Protein AF-A0A818K4M5-F1 (afdb_monomer)

Nearest PDB structures (foldseek):
  8e8t-assembly2_B-2  TM=9.718E-01  e=1.320E-07  Homo sapiens
  8e8v-assembly2_B  TM=9.715E-01  e=1.508E-07  Homo sapiens
  8e8u-assembly2_B  TM=9.714E-01  e=1.61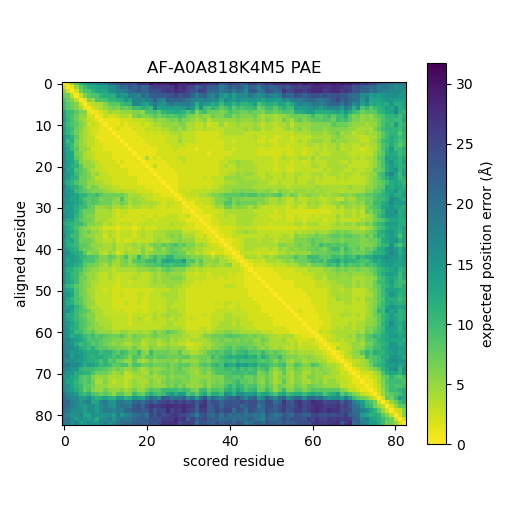2E-07  Homo sapiens
  8e8t-assembly1_A-2  TM=9.729E-01  e=2.402E-07  Homo sapiens
  8e8u-assembly2_C  TM=9.702E-01  e=2.248E-07  Homo sapiens

pLDDT: mean 78.41, std 14.45, range [38.56, 92.0]

Secondary structure (DSSP, 8-state):
---HHHHHHHHHHHHHHHHHHHHHHHTT---GGGG---GGG-SSHHHHHHHHHHHHHHHHTT-S-TTS-PPP------STT--

Mean predicted aligned error: 7.64 Å

Solvent-accessible surface area (backbone atoms only — not comparable to full-atom values): 4888 Å² total; per-residue (Å²): 132,86,76,57,41,29,57,51,34,54,41,51,50,37,37,51,45,20,50,49,16,54,52,36,44,76,71,73,40,74,44,48,37,60,71,35,59,52,47,85,76,40,93,46,72,64,60,50,52,47,40,53,49,52,28,49,51,38,48,75,71,59,60,45,50,86,88,59,68,90,83,85,86,84,87,86,69,95,52,74,33,70,104

Radius of gyration: 13.75 Å; Cα contacts (8 Å, |Δi|>4): 78; chains: 1; bounding box: 36×23×33 Å

Foldseek 3Di:
DDLPQQVVLLQVVLQVLLVVCVVCVVVVFHALSVQRDHPVVDPDVVVNVVSVVVSVVCVVVVVGDPVDDDDDDDDDDPDSNPD

Sequence (83 aa):
MFAFGKYAGIVGMINILHGLGLRFLALGHHTPFMQIALAHNYRNSEHARMAIRDAGQEIARGLMPKSIGPIIIVFTGAGNVSQ

Structure (mmCIF, N/CA/C/O backbone):
data_AF-A0A818K4M5-F1
#
_entry.id   AF-A0A818K4M5-F1
#
loop_
_atom_site.group_PDB
_atom_site.id
_atom_site.type_symbol
_atom_site.label_atom_id
_atom_site.label_alt_id
_atom_site.label_comp_id
_atom_site.label_asym_id
_atom_site.label_entity_id
_atom_site.label_seq_id
_atom_site.pdbx_PDB_ins_code
_atom_site.Cartn_x
_atom_site.Cartn_y
_atom_site.Cartn_z
_atom_site.occupancy
_atom_site.B_iso_or_equiv
_atom_site.auth_seq_id
_atom_site.auth_comp_id
_atom_site.auth_asym_id
_atom_site.auth_atom_id
_atom_site.pdbx_PDB_model_num
ATOM 1 N N . MET A 1 1 ? 22.888 -0.693 -19.206 1.00 40.12 1 MET A N 1
ATOM 2 C CA . MET A 1 1 ? 22.194 -1.743 -18.427 1.00 40.12 1 MET A CA 1
ATOM 3 C C . MET A 1 1 ? 20.774 -1.260 -18.178 1.00 40.12 1 MET A C 1
ATOM 5 O O . MET A 1 1 ? 20.606 -0.225 -17.551 1.00 40.12 1 MET A O 1
ATOM 9 N N . PHE A 1 2 ? 19.779 -1.908 -18.783 1.00 38.56 2 PHE A N 1
ATOM 10 C CA . PHE A 1 2 ? 18.377 -1.489 -18.714 1.00 38.56 2 PHE A CA 1
ATOM 11 C C . PHE A 1 2 ? 17.881 -1.490 -17.259 1.00 38.56 2 PHE A C 1
ATOM 13 O O . PHE A 1 2 ? 18.019 -2.489 -16.554 1.00 38.56 2 PHE A O 1
ATOM 20 N N . ALA A 1 3 ? 17.311 -0.373 -16.805 1.00 47.09 3 ALA A N 1
ATOM 21 C CA . ALA A 1 3 ? 16.770 -0.204 -15.459 1.00 47.09 3 ALA A CA 1
ATOM 22 C C . ALA A 1 3 ? 15.426 -0.945 -15.294 1.00 47.09 3 ALA A C 1
ATO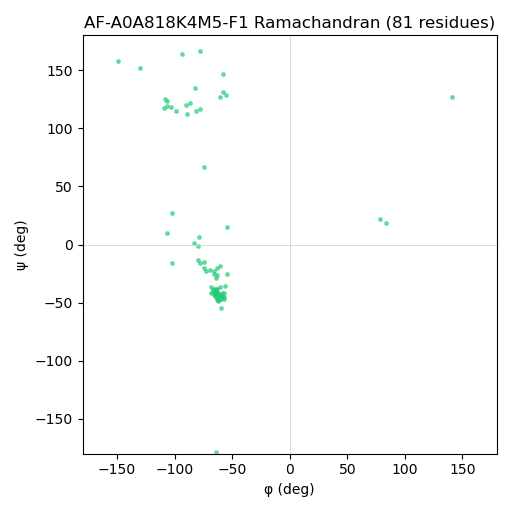M 24 O O . ALA A 1 3 ? 14.383 -0.326 -15.122 1.00 47.09 3 ALA A O 1
ATOM 25 N N . PHE A 1 4 ? 15.439 -2.280 -15.345 1.00 52.25 4 PHE A N 1
ATOM 26 C CA . PHE A 1 4 ? 14.271 -3.115 -15.025 1.00 52.25 4 PHE A CA 1
ATOM 27 C C . PHE A 1 4 ? 13.988 -3.182 -13.515 1.00 52.25 4 PHE A C 1
ATOM 29 O O . PHE A 1 4 ? 12.862 -3.459 -13.114 1.00 52.25 4 PHE A O 1
ATOM 36 N N . GLY A 1 5 ? 14.987 -2.877 -12.677 1.00 52.66 5 GLY A N 1
ATOM 37 C CA . GLY A 1 5 ? 14.857 -2.893 -11.218 1.00 52.66 5 GLY A CA 1
ATOM 38 C C . GLY A 1 5 ? 13.784 -1.929 -10.709 1.00 52.66 5 GLY A C 1
ATOM 39 O O . GLY A 1 5 ? 12.851 -2.347 -10.036 1.00 52.66 5 GLY A O 1
ATOM 40 N N . LYS A 1 6 ? 13.861 -0.647 -11.073 1.00 54.81 6 LYS A N 1
ATOM 41 C CA . LYS A 1 6 ? 12.939 0.392 -10.586 1.00 54.81 6 LYS A CA 1
ATOM 42 C C . LYS A 1 6 ? 11.467 0.078 -10.878 1.00 54.81 6 LYS A C 1
ATOM 44 O O . LYS A 1 6 ? 10.617 0.165 -9.996 1.00 54.81 6 LYS A O 1
ATOM 49 N N . TYR A 1 7 ? 11.169 -0.354 -12.102 1.00 63.12 7 TYR A N 1
ATOM 50 C CA . TYR A 1 7 ? 9.807 -0.733 -12.483 1.00 63.12 7 TYR A CA 1
ATOM 51 C C . TYR A 1 7 ? 9.343 -2.014 -11.779 1.00 63.12 7 TYR A C 1
ATOM 53 O O . TYR A 1 7 ? 8.187 -2.088 -11.367 1.00 63.12 7 TYR A O 1
ATOM 61 N N . ALA A 1 8 ? 10.237 -2.987 -11.564 1.00 66.25 8 ALA A N 1
ATOM 62 C CA . ALA A 1 8 ? 9.920 -4.194 -10.803 1.00 66.25 8 ALA A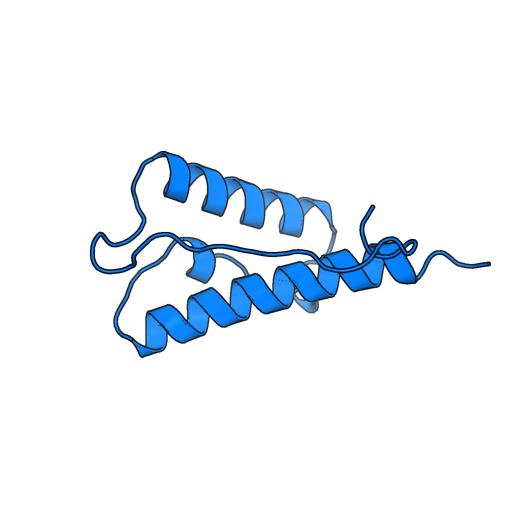 CA 1
ATOM 63 C C . ALA A 1 8 ? 9.579 -3.886 -9.333 1.00 66.25 8 ALA A C 1
ATOM 65 O O . ALA A 1 8 ? 8.643 -4.474 -8.790 1.00 66.25 8 ALA A O 1
ATOM 66 N N . GLY A 1 9 ? 10.273 -2.928 -8.709 1.00 70.44 9 GLY A N 1
ATOM 67 C CA . GLY A 1 9 ? 9.981 -2.483 -7.342 1.00 70.44 9 GLY A CA 1
ATOM 68 C C . GLY A 1 9 ? 8.606 -1.834 -7.206 1.00 70.44 9 GLY A C 1
ATOM 69 O O . GLY A 1 9 ? 7.843 -2.179 -6.305 1.00 70.44 9 GLY A O 1
ATOM 70 N N . ILE A 1 10 ? 8.251 -0.954 -8.148 1.00 74.69 10 ILE A N 1
ATOM 71 C CA . ILE A 1 10 ? 6.938 -0.290 -8.181 1.00 74.69 10 ILE A CA 1
ATOM 72 C C . ILE A 1 10 ? 5.814 -1.318 -8.374 1.00 74.69 10 ILE A C 1
ATOM 74 O O . ILE A 1 10 ? 4.833 -1.309 -7.631 1.00 74.69 10 ILE A O 1
ATOM 78 N N . VAL A 1 11 ? 5.969 -2.239 -9.330 1.00 81.38 11 VAL A N 1
ATOM 79 C CA . VAL A 1 11 ? 4.995 -3.313 -9.593 1.00 81.38 11 VAL A CA 1
ATOM 80 C C . VAL A 1 11 ? 4.825 -4.218 -8.370 1.00 81.38 11 VAL A C 1
ATOM 82 O O . VAL A 1 11 ? 3.696 -4.529 -7.986 1.00 81.38 11 VAL A O 1
ATOM 85 N N . GLY A 1 12 ? 5.931 -4.605 -7.728 1.00 81.69 12 GLY A N 1
ATOM 86 C CA . GLY A 1 12 ? 5.910 -5.404 -6.504 1.00 81.69 12 GLY A CA 1
ATOM 87 C C . GLY A 1 12 ? 5.172 -4.701 -5.366 1.00 81.69 12 GLY A C 1
ATOM 88 O O . GLY A 1 12 ? 4.316 -5.306 -4.723 1.00 81.69 12 GLY A O 1
ATOM 89 N N . MET A 1 13 ? 5.433 -3.406 -5.169 1.00 84.25 13 MET A N 1
ATOM 90 C CA . MET A 1 13 ? 4.769 -2.601 -4.142 1.00 84.25 13 MET A CA 1
ATOM 91 C C . MET A 1 13 ? 3.256 -2.514 -4.369 1.00 84.25 13 MET A C 1
ATOM 93 O O . MET A 1 13 ? 2.488 -2.770 -3.443 1.00 84.25 13 MET A O 1
ATOM 97 N N . ILE A 1 14 ? 2.818 -2.214 -5.597 1.00 86.62 14 ILE A N 1
ATOM 98 C CA . ILE A 1 14 ? 1.389 -2.146 -5.942 1.00 86.62 14 ILE A CA 1
ATOM 99 C C . ILE A 1 14 ? 0.702 -3.489 -5.664 1.00 86.62 14 ILE A C 1
ATOM 101 O O . ILE A 1 14 ? -0.368 -3.522 -5.059 1.00 86.62 14 ILE A O 1
ATOM 105 N N . ASN A 1 15 ? 1.329 -4.601 -6.055 1.00 86.31 15 ASN A N 1
ATOM 106 C CA . ASN A 1 15 ? 0.761 -5.931 -5.837 1.00 86.31 15 ASN A CA 1
ATOM 107 C C . ASN A 1 15 ? 0.660 -6.288 -4.345 1.00 86.31 15 ASN A C 1
ATOM 109 O O . ASN A 1 15 ? -0.334 -6.886 -3.937 1.00 86.31 15 ASN A O 1
ATOM 113 N N . ILE A 1 16 ? 1.643 -5.903 -3.522 1.00 87.19 16 ILE A N 1
ATOM 114 C CA . ILE A 1 16 ? 1.580 -6.091 -2.064 1.00 87.19 16 ILE A CA 1
ATOM 115 C C . ILE A 1 16 ? 0.423 -5.281 -1.469 1.00 87.19 16 ILE A C 1
ATOM 117 O O . ILE A 1 16 ? -0.357 -5.826 -0.690 1.00 87.19 16 ILE A O 1
ATOM 121 N N . LEU A 1 17 ? 0.274 -4.008 -1.852 1.00 88.69 17 LEU A N 1
ATOM 122 C CA . LEU A 1 17 ? -0.818 -3.156 -1.368 1.00 88.69 17 LEU A CA 1
ATOM 123 C C . LEU A 1 17 ? -2.194 -3.706 -1.767 1.00 88.69 17 LEU A C 1
ATOM 125 O O . LEU A 1 17 ? -3.095 -3.770 -0.932 1.00 88.69 17 LEU A O 1
ATOM 1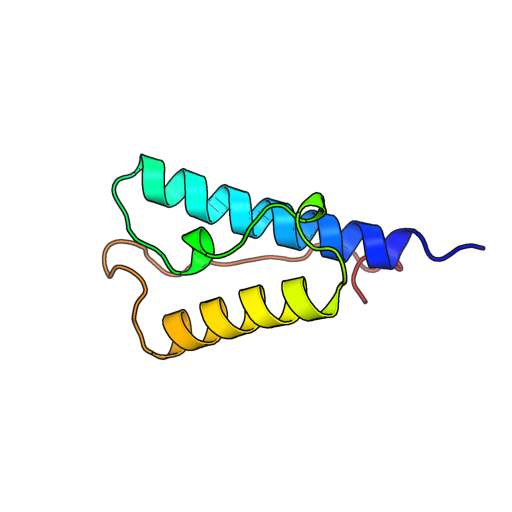29 N N . HIS A 1 18 ? -2.334 -4.179 -3.005 1.00 88.81 18 HIS A N 1
ATOM 130 C CA . HIS A 1 18 ? -3.539 -4.874 -3.453 1.00 88.81 18 HIS A CA 1
ATOM 131 C C . HIS A 1 18 ? -3.813 -6.138 -2.618 1.00 88.81 18 HIS A C 1
ATOM 133 O O . HIS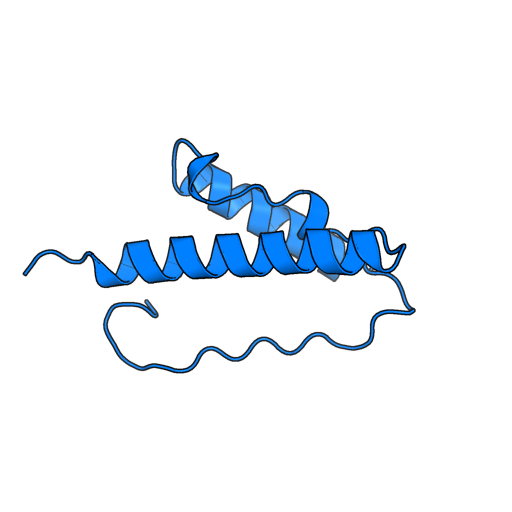 A 1 18 ? -4.928 -6.347 -2.135 1.00 88.81 18 HIS A O 1
ATOM 139 N N . GLY A 1 19 ? -2.785 -6.963 -2.389 1.00 89.06 19 GLY A N 1
ATOM 140 C CA . GLY A 1 19 ? -2.888 -8.168 -1.565 1.00 89.06 19 GLY A CA 1
ATOM 141 C C . GLY A 1 19 ? -3.303 -7.878 -0.119 1.00 89.06 19 GLY A C 1
ATOM 142 O O . GLY A 1 19 ? -4.091 -8.632 0.454 1.00 89.06 19 GLY A O 1
ATOM 143 N N . LEU A 1 20 ? -2.842 -6.764 0.459 1.00 88.56 20 LEU A N 1
ATOM 144 C CA . LEU A 1 20 ? -3.299 -6.297 1.771 1.00 88.56 20 LEU A CA 1
ATOM 145 C C . LEU A 1 20 ? -4.787 -5.935 1.757 1.00 88.56 20 LEU A C 1
ATOM 147 O O . LEU A 1 20 ? -5.509 -6.348 2.663 1.00 88.56 20 LEU A O 1
ATOM 151 N N . GLY A 1 21 ? -5.262 -5.239 0.720 1.00 88.12 21 GLY A N 1
ATOM 152 C CA . GLY A 1 21 ? -6.685 -4.932 0.547 1.00 88.12 21 GLY A CA 1
ATOM 153 C C . GLY A 1 21 ? -7.557 -6.187 0.510 1.00 88.12 21 GLY A C 1
ATOM 154 O O . GLY A 1 21 ? -8.537 -6.272 1.250 1.00 88.12 21 GLY A O 1
ATOM 155 N N . LEU A 1 22 ? -7.158 -7.197 -0.272 1.00 90.38 22 LEU A N 1
ATOM 156 C CA . LEU A 1 22 ? -7.858 -8.487 -0.326 1.00 90.38 22 LEU A CA 1
ATOM 157 C C . LEU A 1 22 ? -7.818 -9.234 1.011 1.00 90.38 22 LEU A C 1
ATOM 159 O O . LEU A 1 22 ? -8.822 -9.810 1.428 1.00 90.38 22 LEU A O 1
ATOM 163 N N . ARG A 1 23 ? -6.677 -9.218 1.708 1.00 87.25 23 ARG A N 1
ATOM 164 C CA . ARG A 1 23 ? -6.544 -9.871 3.016 1.00 87.25 23 ARG A CA 1
ATOM 165 C C . ARG A 1 23 ? -7.427 -9.211 4.069 1.00 87.25 23 ARG A C 1
ATOM 167 O O . ARG A 1 23 ? -8.070 -9.917 4.837 1.00 87.25 23 ARG A O 1
ATOM 174 N N . PHE A 1 24 ? -7.478 -7.883 4.107 1.00 88.38 24 PHE A N 1
ATOM 175 C CA . PHE A 1 24 ? -8.364 -7.174 5.025 1.00 88.38 24 PHE A CA 1
ATOM 176 C C . PHE A 1 24 ? -9.834 -7.392 4.680 1.00 88.38 24 PHE A C 1
ATOM 178 O O . PHE A 1 24 ? -10.622 -7.640 5.590 1.00 88.38 24 PHE A O 1
ATOM 185 N N . LEU A 1 25 ? -10.185 -7.422 3.393 1.00 88.38 25 LEU A N 1
ATOM 186 C CA . LEU A 1 25 ? -11.533 -7.779 2.963 1.00 88.38 25 LEU A CA 1
ATOM 187 C C . LEU A 1 25 ? -11.923 -9.189 3.430 1.00 88.38 25 LEU A C 1
ATOM 189 O O . LEU A 1 25 ? -13.011 -9.371 3.970 1.00 88.38 25 LEU A O 1
ATOM 193 N N . ALA A 1 26 ? -11.026 -10.171 3.294 1.00 88.12 26 ALA A N 1
ATOM 194 C CA . ALA A 1 26 ? -11.253 -11.536 3.774 1.00 88.12 26 ALA A CA 1
ATOM 195 C C . ALA A 1 26 ? -11.420 -11.619 5.305 1.00 88.12 26 ALA A C 1
ATOM 197 O O . ALA A 1 26 ? -12.097 -12.514 5.802 1.00 88.12 26 ALA A O 1
ATOM 198 N N . LEU A 1 27 ? -10.840 -10.674 6.049 1.00 87.56 27 LEU A N 1
ATOM 199 C CA . LEU A 1 27 ? -11.034 -10.514 7.495 1.00 87.56 27 LEU A CA 1
ATOM 200 C C . LEU A 1 27 ? -12.307 -9.715 7.850 1.00 87.56 27 LEU A C 1
ATOM 202 O O . LEU A 1 27 ? -12.578 -9.500 9.029 1.00 87.56 27 LEU A O 1
ATOM 206 N N . GLY A 1 28 ? -13.094 -9.279 6.860 1.00 88.38 28 GLY A N 1
ATOM 207 C CA . GLY A 1 28 ? -14.322 -8.500 7.055 1.00 88.38 28 GLY A CA 1
ATOM 208 C C . GLY A 1 28 ? -14.093 -6.996 7.234 1.00 88.38 28 GLY A C 1
ATOM 209 O O . GLY A 1 28 ? -14.963 -6.293 7.748 1.00 88.38 28 GLY A O 1
ATOM 210 N N . HIS A 1 29 ? -12.926 -6.481 6.840 1.00 86.62 29 HIS A N 1
ATOM 211 C CA . HIS A 1 29 ? -12.559 -5.076 6.992 1.00 86.62 29 HIS A CA 1
ATOM 212 C C . HIS A 1 29 ? -12.580 -4.322 5.661 1.00 86.62 29 HIS A C 1
ATOM 214 O O . HIS A 1 29 ? -11.839 -4.645 4.733 1.00 86.62 29 HIS A O 1
ATOM 220 N N . HIS A 1 30 ? -13.367 -3.245 5.606 1.00 85.62 30 HIS A N 1
ATOM 221 C CA . HIS A 1 30 ? -13.279 -2.264 4.529 1.00 85.62 30 HIS A CA 1
ATOM 222 C C . HIS A 1 30 ? -12.078 -1.353 4.759 1.00 85.62 30 HIS A C 1
ATOM 224 O O . HIS A 1 30 ? -12.021 -0.640 5.757 1.00 85.62 30 HIS A O 1
ATOM 230 N N . THR A 1 31 ? -11.109 -1.390 3.848 1.00 87.81 31 THR A N 1
ATOM 231 C CA . THR A 1 31 ? -9.888 -0.583 3.949 1.00 87.81 31 THR A CA 1
ATOM 232 C C . THR A 1 31 ? -9.624 0.170 2.648 1.00 87.81 31 THR A C 1
ATOM 234 O O . THR A 1 31 ? -9.964 -0.348 1.581 1.00 87.81 31 THR A O 1
ATOM 237 N N . PRO A 1 32 ? -8.949 1.332 2.702 1.00 88.25 32 PRO A N 1
ATOM 238 C CA . PRO A 1 32 ? -8.553 2.085 1.506 1.00 88.25 32 PRO A CA 1
ATOM 239 C C . PRO A 1 32 ? -7.736 1.269 0.489 1.00 88.25 32 PRO A C 1
ATOM 241 O O . PRO A 1 32 ? -7.775 1.513 -0.713 1.00 88.25 32 PRO A O 1
ATOM 244 N N . PHE A 1 33 ? -7.033 0.226 0.949 1.00 88.69 33 PHE A N 1
ATOM 245 C CA . PHE A 1 33 ? -6.257 -0.673 0.088 1.00 88.69 33 PHE A CA 1
ATOM 246 C C . PHE A 1 33 ? -7.112 -1.458 -0.916 1.00 88.69 33 PHE A C 1
ATOM 248 O O . PHE A 1 33 ? -6.586 -1.926 -1.923 1.00 88.69 33 PHE A O 1
ATOM 255 N N . MET A 1 34 ? -8.421 -1.591 -0.684 1.00 88.31 34 MET A N 1
ATOM 256 C CA . MET A 1 34 ? -9.331 -2.274 -1.610 1.00 88.31 34 MET A CA 1
ATOM 257 C C . MET A 1 34 ? -9.485 -1.550 -2.953 1.00 88.31 34 MET A C 1
ATOM 259 O O . MET A 1 34 ? -9.842 -2.182 -3.944 1.00 88.31 34 MET A O 1
ATOM 263 N N . GLN A 1 35 ? -9.213 -0.243 -3.000 1.00 86.81 35 GLN A N 1
ATOM 264 C CA . GLN A 1 35 ? -9.283 0.543 -4.234 1.00 86.81 35 GLN A CA 1
ATOM 265 C C . GLN A 1 35 ? -8.047 0.361 -5.126 1.00 86.81 35 GLN A C 1
ATOM 267 O O . GLN A 1 35 ? -8.062 0.731 -6.300 1.00 86.81 35 GLN A O 1
ATOM 272 N N . ILE A 1 36 ? -6.971 -0.227 -4.595 1.00 89.06 36 ILE A N 1
ATOM 273 C CA . ILE A 1 36 ? -5.737 -0.459 -5.341 1.00 89.06 36 ILE A CA 1
ATOM 274 C C . ILE A 1 36 ? -5.916 -1.727 -6.172 1.00 89.06 36 ILE A C 1
ATOM 276 O O . ILE A 1 36 ? -6.034 -2.814 -5.620 1.00 89.06 36 ILE A O 1
ATOM 280 N N . ALA A 1 37 ? -5.913 -1.608 -7.499 1.00 87.31 37 ALA A N 1
ATOM 281 C CA . ALA A 1 37 ? -5.893 -2.743 -8.421 1.00 87.31 37 ALA A CA 1
ATOM 282 C C . ALA A 1 37 ? -4.489 -3.369 -8.560 1.00 87.31 37 ALA A C 1
ATOM 284 O O . ALA A 1 37 ? -3.482 -2.770 -8.179 1.00 87.31 37 ALA A O 1
ATOM 285 N N . LEU A 1 38 ? -4.413 -4.564 -9.158 1.00 84.75 38 LEU A N 1
ATOM 286 C CA . LEU A 1 38 ? -3.143 -5.195 -9.537 1.00 84.75 38 LEU A CA 1
ATOM 287 C C . LEU A 1 38 ? -2.338 -4.297 -10.481 1.00 84.75 38 LEU A C 1
ATOM 289 O O . LEU A 1 38 ? -2.898 -3.618 -11.341 1.00 84.75 38 LEU A O 1
ATOM 293 N N . ALA A 1 39 ? -1.010 -4.345 -10.372 1.00 80.56 39 ALA A N 1
ATOM 294 C CA . ALA A 1 39 ? -0.119 -3.464 -11.125 1.00 80.56 39 ALA A CA 1
ATOM 295 C C . ALA A 1 39 ? -0.325 -3.533 -12.650 1.00 80.56 39 ALA A C 1
ATOM 297 O O . ALA A 1 39 ? -0.240 -2.514 -13.328 1.00 80.56 39 ALA A O 1
ATOM 298 N N . HIS A 1 40 ? -0.642 -4.717 -13.184 1.00 82.88 40 HIS A N 1
ATOM 299 C CA . HIS A 1 40 ? -0.879 -4.928 -14.616 1.00 82.88 40 HIS A CA 1
ATOM 300 C C . HIS A 1 40 ? -2.226 -4.377 -15.112 1.00 82.88 40 HIS A C 1
ATOM 302 O O . HIS A 1 40 ? -2.409 -4.232 -16.318 1.00 82.88 40 HIS A O 1
ATOM 308 N N . ASN A 1 41 ? -3.160 -4.051 -14.210 1.00 84.81 41 ASN A N 1
ATOM 309 C CA . ASN A 1 41 ? -4.426 -3.413 -14.581 1.00 84.81 41 ASN A CA 1
ATOM 310 C C . ASN A 1 41 ? -4.253 -1.913 -14.853 1.00 84.81 41 ASN A C 1
ATOM 312 O O . ASN A 1 41 ? -5.121 -1.291 -15.468 1.00 84.81 41 ASN A O 1
ATOM 316 N N . TYR A 1 42 ? -3.134 -1.320 -14.427 1.00 83.94 42 TYR A N 1
ATOM 317 C CA . TYR A 1 42 ? -2.828 0.069 -14.729 1.00 83.94 42 TYR A CA 1
ATOM 318 C C . TYR A 1 42 ? -2.126 0.182 -16.079 1.00 83.94 42 TYR A C 1
ATOM 320 O O . TYR A 1 42 ? -1.046 -0.357 -16.298 1.00 83.94 42 TYR A O 1
ATOM 328 N N . ARG A 1 43 ? -2.732 0.954 -16.985 1.00 77.44 43 ARG A N 1
ATOM 329 C CA . ARG A 1 43 ? -2.164 1.249 -18.310 1.00 77.44 43 ARG A CA 1
ATOM 330 C C . ARG A 1 43 ? -0.922 2.142 -18.249 1.00 77.44 43 ARG A C 1
ATOM 332 O O . ARG A 1 43 ? -0.159 2.184 -19.206 1.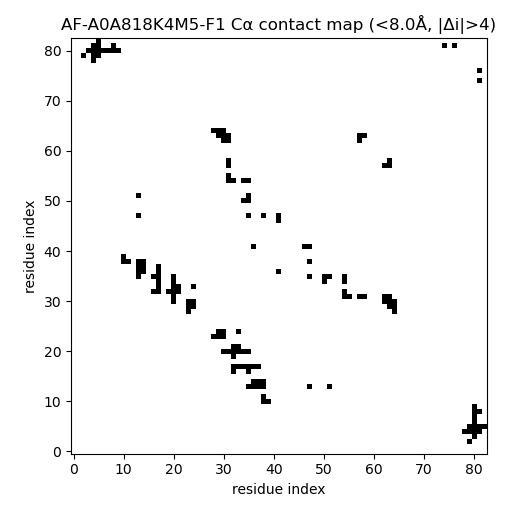00 77.44 43 ARG A O 1
ATOM 339 N N . ASN A 1 44 ? -0.751 2.893 -17.163 1.00 79.62 44 ASN A N 1
ATOM 340 C CA . ASN A 1 44 ? 0.370 3.801 -16.951 1.00 79.62 44 ASN A CA 1
ATOM 341 C C . ASN A 1 44 ? 0.704 3.905 -15.449 1.00 79.62 44 ASN A C 1
ATOM 343 O O . ASN A 1 44 ? -0.135 3.631 -14.587 1.00 79.62 44 ASN A O 1
ATOM 347 N N . SER A 1 45 ? 1.938 4.308 -15.137 1.00 76.62 45 SER A N 1
ATOM 348 C CA . SER A 1 45 ? 2.421 4.472 -13.758 1.00 76.62 45 SER A CA 1
ATOM 349 C C . SER A 1 45 ? 1.713 5.594 -12.995 1.00 76.62 45 SER A C 1
ATOM 351 O O . SER A 1 45 ? 1.633 5.544 -11.769 1.00 76.62 45 SER A O 1
ATOM 353 N N . GLU A 1 46 ? 1.177 6.587 -13.704 1.00 84.12 46 GLU A N 1
ATOM 354 C CA . GLU A 1 46 ? 0.482 7.726 -13.103 1.00 84.12 46 GLU A CA 1
ATOM 355 C C . GLU A 1 46 ? -0.836 7.309 -12.450 1.00 84.12 46 GLU A C 1
ATOM 357 O O . GLU A 1 46 ? -1.120 7.709 -11.323 1.00 84.12 46 GLU A O 1
ATOM 362 N N . HIS A 1 47 ? -1.612 6.439 -13.096 1.00 84.62 47 HIS A N 1
ATOM 363 C CA . HIS A 1 47 ? -2.855 5.913 -12.532 1.00 84.62 47 HIS A CA 1
ATOM 364 C C . HIS A 1 47 ? -2.585 5.078 -11.280 1.00 84.62 47 HIS A C 1
ATOM 366 O O . HIS A 1 47 ? -3.295 5.221 -10.286 1.00 84.62 47 HIS A O 1
ATOM 372 N N . ALA A 1 48 ? -1.526 4.265 -11.296 1.00 84.81 48 ALA A N 1
ATOM 373 C CA . ALA A 1 48 ? -1.113 3.515 -10.116 1.00 84.81 48 ALA A CA 1
ATOM 374 C C . ALA A 1 48 ? -0.700 4.449 -8.965 1.00 84.81 48 ALA A C 1
ATOM 376 O O . ALA A 1 48 ? -1.087 4.235 -7.816 1.00 84.81 48 ALA A O 1
ATOM 377 N N . ARG A 1 49 ? 0.043 5.524 -9.269 1.00 85.56 49 ARG A N 1
ATOM 378 C CA . ARG A 1 49 ? 0.437 6.541 -8.284 1.00 85.56 49 ARG A CA 1
ATOM 379 C C . ARG A 1 49 ? -0.775 7.272 -7.703 1.00 85.56 49 ARG A C 1
ATOM 381 O O . ARG A 1 49 ? -0.793 7.516 -6.499 1.00 85.56 49 ARG A O 1
ATOM 388 N N . MET A 1 50 ? -1.770 7.611 -8.525 1.00 88.75 50 MET A N 1
ATOM 389 C CA . MET A 1 50 ? -3.010 8.238 -8.056 1.00 88.75 50 MET A CA 1
ATOM 390 C C . MET A 1 50 ? -3.771 7.319 -7.102 1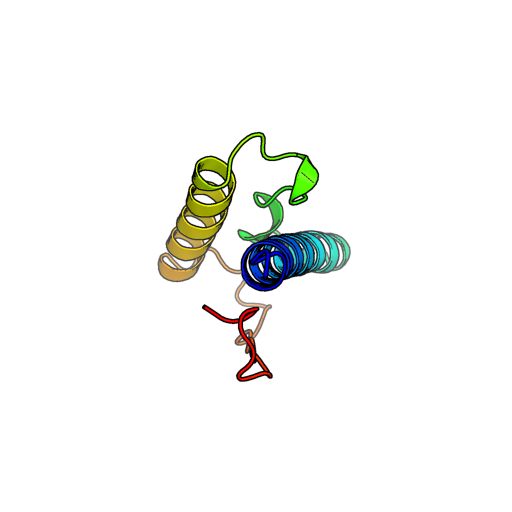.00 88.75 50 MET A C 1
ATOM 392 O O . MET A 1 50 ? -4.062 7.745 -5.992 1.00 88.75 50 MET A O 1
ATOM 396 N N . ALA A 1 51 ? -3.972 6.048 -7.461 1.00 88.06 51 ALA A N 1
ATOM 397 C CA . ALA A 1 51 ? -4.662 5.088 -6.596 1.00 88.06 51 ALA A CA 1
ATOM 398 C C . ALA A 1 51 ? -3.973 4.918 -5.228 1.00 88.06 51 ALA A C 1
ATOM 400 O O . ALA A 1 51 ? -4.632 4.898 -4.190 1.00 88.0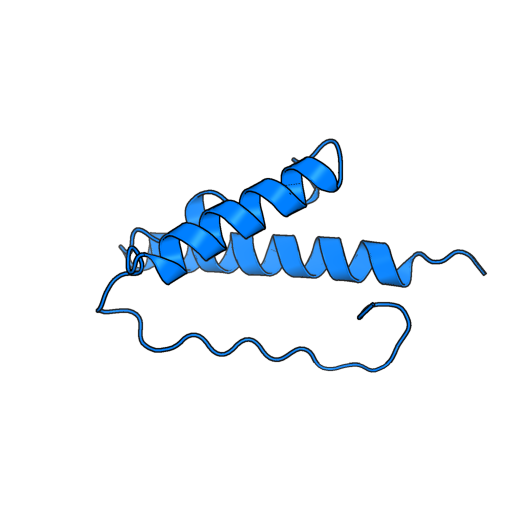6 51 ALA A O 1
ATOM 401 N N . ILE A 1 52 ? -2.635 4.854 -5.205 1.00 88.31 52 ILE A N 1
ATOM 402 C CA . ILE A 1 52 ? -1.870 4.798 -3.948 1.00 88.31 52 ILE A CA 1
ATOM 403 C C . ILE A 1 52 ? -2.024 6.097 -3.149 1.00 88.31 52 ILE A C 1
ATOM 405 O O . ILE A 1 52 ? -2.170 6.057 -1.926 1.00 88.31 52 ILE A O 1
ATOM 409 N N . ARG A 1 53 ? -1.977 7.256 -3.817 1.00 90.12 53 ARG A N 1
ATOM 410 C CA . ARG A 1 53 ? -2.124 8.560 -3.160 1.00 90.12 53 ARG A CA 1
ATOM 411 C C . ARG A 1 53 ? -3.501 8.707 -2.527 1.00 90.12 53 ARG A C 1
ATOM 413 O O . ARG A 1 53 ? -3.577 9.160 -1.389 1.00 90.12 53 ARG A O 1
ATOM 420 N N . ASP A 1 54 ? -4.550 8.322 -3.239 1.00 90.94 54 ASP A N 1
ATOM 421 C CA . ASP A 1 54 ? -5.927 8.429 -2.766 1.00 90.94 54 ASP A CA 1
ATOM 422 C C . ASP A 1 54 ? -6.136 7.512 -1.553 1.00 90.94 54 ASP A C 1
ATOM 424 O O . ASP A 1 54 ? -6.583 7.984 -0.506 1.00 90.94 54 ASP A O 1
ATOM 428 N N . ALA A 1 55 ? -5.640 6.268 -1.610 1.00 89.44 55 ALA A N 1
ATOM 429 C CA . ALA A 1 55 ? -5.623 5.377 -0.449 1.00 89.44 55 ALA A CA 1
ATOM 430 C C . ALA A 1 55 ? -4.861 5.987 0.746 1.00 89.44 55 ALA A C 1
ATOM 432 O O . ALA A 1 55 ? -5.322 5.927 1.887 1.00 89.44 55 ALA A O 1
ATOM 433 N N . GLY A 1 56 ? -3.713 6.630 0.502 1.00 88.81 56 GLY A N 1
ATOM 434 C CA . GLY A 1 56 ? -2.951 7.344 1.531 1.00 88.81 56 GLY A CA 1
ATOM 435 C C . GLY A 1 56 ? -3.709 8.529 2.143 1.00 88.81 56 GLY A C 1
ATOM 436 O O . GLY A 1 56 ? -3.640 8.744 3.354 1.00 88.81 56 GLY A O 1
ATOM 437 N N . GLN A 1 57 ? -4.470 9.274 1.338 1.00 92.00 57 GLN A N 1
ATOM 438 C CA . GLN A 1 57 ? -5.320 10.365 1.822 1.00 92.00 57 GLN A CA 1
ATOM 439 C C . GLN A 1 57 ? -6.469 9.849 2.689 1.00 92.00 57 GLN A C 1
ATOM 441 O O . GLN A 1 57 ? -6.768 10.451 3.719 1.00 92.00 57 GLN A O 1
ATOM 446 N N . GLU A 1 58 ? -7.098 8.738 2.313 1.00 90.50 58 GLU A N 1
ATOM 447 C CA . GLU A 1 58 ? -8.144 8.110 3.121 1.00 90.50 58 GLU A CA 1
ATOM 448 C C . GLU A 1 58 ? -7.605 7.610 4.467 1.00 90.50 58 GLU A C 1
ATOM 450 O O . GLU A 1 58 ? -8.228 7.837 5.508 1.00 90.50 58 GLU A O 1
ATOM 455 N N . ILE A 1 59 ? -6.407 7.013 4.470 1.00 88.31 59 ILE A N 1
ATOM 456 C CA . ILE A 1 59 ? -5.707 6.623 5.702 1.00 88.31 59 ILE A CA 1
ATOM 457 C C . ILE A 1 59 ? -5.435 7.858 6.573 1.00 88.31 59 ILE A C 1
ATOM 459 O O . ILE A 1 59 ? -5.744 7.841 7.764 1.00 88.31 59 ILE A O 1
ATOM 463 N N . ALA A 1 60 ? -4.928 8.950 5.990 1.00 87.12 60 ALA A N 1
ATOM 464 C CA . ALA A 1 60 ? -4.662 10.197 6.712 1.00 87.12 60 ALA A CA 1
ATOM 465 C C . ALA A 1 60 ? -5.938 10.858 7.267 1.00 87.12 60 ALA A C 1
ATOM 467 O O . ALA A 1 60 ? -5.892 11.522 8.300 1.00 87.12 60 ALA A O 1
ATOM 468 N N . ARG A 1 61 ? -7.087 10.649 6.611 1.00 88.19 61 ARG A N 1
ATOM 469 C CA . ARG A 1 61 ? -8.415 11.079 7.083 1.00 88.19 61 ARG A CA 1
ATOM 470 C C . ARG A 1 61 ? -9.014 10.150 8.146 1.00 88.19 61 ARG A C 1
ATOM 472 O O . ARG A 1 61 ? -10.106 10.428 8.634 1.00 88.19 61 ARG A O 1
ATOM 479 N N . GLY A 1 62 ? -8.330 9.064 8.510 1.00 85.25 62 GLY A N 1
ATOM 480 C CA . GLY A 1 62 ? -8.790 8.122 9.530 1.00 85.25 62 GLY A CA 1
ATOM 481 C C . GLY A 1 62 ? -9.868 7.148 9.049 1.00 85.25 62 GLY A C 1
ATOM 482 O O . GLY A 1 62 ? -10.587 6.594 9.875 1.00 85.25 62 GLY A O 1
ATOM 483 N N . LEU A 1 63 ? -9.982 6.912 7.735 1.00 85.88 63 LEU A N 1
ATOM 484 C CA . LEU A 1 63 ? -10.930 5.947 7.148 1.00 85.88 63 LEU A CA 1
ATOM 485 C C . LEU A 1 63 ? -10.450 4.489 7.244 1.00 85.88 63 LEU A C 1
ATOM 487 O O . LEU A 1 63 ? -11.064 3.574 6.700 1.00 85.88 63 LEU A O 1
ATOM 491 N N . MET A 1 64 ? -9.340 4.264 7.940 1.00 87.06 64 MET A N 1
ATOM 492 C CA . MET A 1 64 ? -8.833 2.936 8.238 1.00 87.06 64 MET A CA 1
ATOM 493 C C . MET A 1 64 ? -9.578 2.364 9.463 1.00 87.06 64 MET A C 1
ATOM 495 O O . MET A 1 64 ? -9.775 3.086 10.446 1.00 87.06 64 MET A O 1
ATOM 499 N N . PRO A 1 65 ? -10.034 1.098 9.439 1.00 83.50 65 PRO A N 1
ATOM 500 C CA . PRO A 1 65 ? -10.773 0.511 10.553 1.00 83.50 65 PRO A CA 1
ATOM 501 C C . PRO A 1 65 ? -9.967 0.540 11.849 1.00 83.50 65 PRO A C 1
ATOM 503 O O . PRO A 1 65 ? -8.842 0.058 11.888 1.00 83.50 65 PRO A O 1
ATOM 506 N N . LYS A 1 66 ? -10.575 1.013 12.942 1.00 80.06 66 LYS A N 1
ATOM 507 C CA . LYS A 1 66 ? -9.931 1.073 14.271 1.00 80.06 66 LYS A CA 1
ATOM 508 C C . LYS A 1 66 ? -9.502 -0.295 14.817 1.00 80.06 66 LYS A C 1
ATOM 510 O O . LYS A 1 66 ? -8.701 -0.355 15.741 1.00 80.06 66 LYS A O 1
ATOM 515 N N . SER A 1 67 ? -10.063 -1.380 14.280 1.00 82.50 67 SER A N 1
ATOM 516 C CA . SER A 1 67 ? -9.678 -2.759 14.597 1.00 82.50 67 SER A CA 1
ATOM 517 C C . SER A 1 67 ? -8.329 -3.150 13.997 1.00 82.50 67 SER A C 1
ATOM 519 O O . SER A 1 67 ? -7.691 -4.080 14.486 1.00 82.50 67 SER A O 1
ATOM 521 N N . ILE A 1 68 ? -7.893 -2.460 12.942 1.00 80.75 68 ILE A N 1
ATOM 522 C CA . ILE A 1 68 ? -6.585 -2.664 12.340 1.00 80.75 68 ILE A CA 1
ATOM 523 C C . ILE A 1 68 ? -5.616 -1.728 13.060 1.00 80.75 68 ILE A C 1
ATOM 525 O O . ILE A 1 68 ? -5.713 -0.506 12.981 1.00 80.75 68 ILE A O 1
ATOM 529 N N . GLY A 1 69 ? -4.697 -2.328 13.815 1.00 77.44 69 GLY A N 1
ATOM 530 C CA . GLY A 1 69 ? -3.607 -1.610 14.468 1.00 77.44 69 GLY A CA 1
ATOM 531 C C . GLY A 1 69 ? -2.640 -0.968 13.460 1.00 77.44 69 GLY A C 1
ATOM 532 O O . GLY A 1 69 ? -2.829 -1.074 12.247 1.00 77.44 69 GLY A O 1
ATOM 533 N N . PRO A 1 70 ? -1.571 -0.309 13.932 1.00 79.38 70 PRO A N 1
ATOM 534 C CA . PRO A 1 70 ? -0.602 0.329 13.046 1.00 79.38 70 PRO A CA 1
ATOM 535 C C . PRO A 1 70 ? -0.029 -0.674 12.033 1.00 79.38 70 PRO A C 1
ATOM 537 O O . PRO A 1 70 ? 0.460 -1.741 12.404 1.00 79.38 70 PRO A O 1
ATOM 540 N N . ILE A 1 71 ? -0.072 -0.319 10.747 1.00 79.25 71 ILE A N 1
ATOM 541 C CA . ILE A 1 71 ? 0.574 -1.093 9.682 1.00 79.25 71 ILE A CA 1
ATOM 542 C C . ILE A 1 71 ? 1.993 -0.560 9.511 1.00 79.25 71 ILE A C 1
ATOM 544 O O . ILE A 1 71 ? 2.189 0.607 9.176 1.00 79.25 71 ILE A O 1
ATOM 548 N N . ILE A 1 72 ? 2.980 -1.431 9.707 1.00 80.44 72 ILE A N 1
ATOM 549 C CA . ILE A 1 72 ? 4.391 -1.119 9.482 1.00 8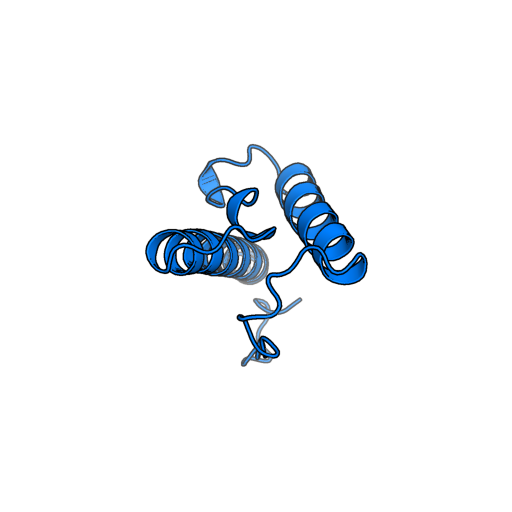0.44 72 ILE A CA 1
ATOM 550 C C . ILE A 1 72 ? 4.807 -1.761 8.160 1.00 80.44 72 ILE A C 1
ATOM 552 O O . ILE A 1 72 ? 4.755 -2.981 8.013 1.00 80.44 72 ILE A O 1
ATOM 556 N N . ILE A 1 73 ? 5.220 -0.935 7.199 1.00 79.56 73 ILE A N 1
ATOM 557 C CA . ILE A 1 73 ? 5.764 -1.389 5.916 1.00 79.56 73 ILE A CA 1
ATOM 558 C C . ILE A 1 73 ? 7.268 -1.137 5.940 1.00 79.56 73 ILE A C 1
ATOM 560 O O . ILE A 1 73 ? 7.708 0.003 6.073 1.00 79.56 73 ILE A O 1
ATOM 564 N N . VAL A 1 74 ? 8.051 -2.206 5.818 1.00 75.69 74 VAL A N 1
ATOM 565 C CA . VAL A 1 74 ? 9.514 -2.138 5.783 1.00 75.69 74 VAL A CA 1
ATOM 566 C C . VAL A 1 74 ? 9.987 -2.442 4.370 1.00 75.69 74 VAL A C 1
ATOM 568 O O . VAL A 1 74 ? 9.670 -3.490 3.811 1.00 75.69 74 VAL A O 1
ATOM 571 N N . PHE A 1 75 ? 10.772 -1.532 3.803 1.00 71.12 75 PHE A N 1
ATOM 572 C CA . PHE A 1 75 ? 11.446 -1.734 2.526 1.00 71.12 75 PHE A CA 1
ATOM 573 C C . PHE A 1 75 ? 12.891 -2.150 2.797 1.00 71.12 75 PHE A C 1
ATOM 575 O O . PHE A 1 75 ? 13.669 -1.379 3.354 1.00 71.12 75 PHE A O 1
ATOM 582 N N . THR A 1 76 ? 13.260 -3.372 2.417 1.00 65.38 76 THR A N 1
ATOM 583 C CA . THR A 1 76 ? 14.625 -3.888 2.590 1.00 65.38 76 THR A CA 1
ATOM 584 C C . THR A 1 76 ? 15.323 -4.004 1.235 1.00 65.38 76 THR A C 1
ATOM 586 O O . THR A 1 76 ? 14.883 -4.778 0.387 1.00 65.38 76 THR A O 1
ATOM 589 N N . GLY A 1 77 ? 16.414 -3.254 1.031 1.00 53.66 77 GLY A N 1
ATOM 590 C CA . GLY A 1 77 ? 17.271 -3.333 -0.162 1.00 53.66 77 GLY A CA 1
ATOM 591 C C . GLY A 1 77 ? 17.779 -1.969 -0.651 1.00 53.66 77 GLY A C 1
ATOM 592 O O . GLY A 1 77 ? 16.990 -1.065 -0.906 1.00 53.66 77 GLY A O 1
ATOM 593 N N . ALA A 1 78 ? 19.097 -1.829 -0.831 1.00 50.44 78 ALA A N 1
ATOM 594 C CA . ALA A 1 78 ? 19.761 -0.635 -1.384 1.00 50.44 78 ALA A CA 1
ATOM 595 C C . ALA A 1 78 ? 20.184 -0.812 -2.863 1.00 50.44 78 ALA A C 1
ATOM 597 O O . ALA A 1 78 ? 21.168 -0.235 -3.314 1.00 50.44 78 ALA A O 1
ATOM 598 N N . GLY A 1 79 ? 19.491 -1.671 -3.616 1.00 48.22 79 GLY A N 1
ATOM 599 C CA . GLY A 1 79 ? 19.705 -1.834 -5.059 1.00 48.22 79 GLY A CA 1
ATOM 600 C C . GLY A 1 79 ? 18.757 -0.946 -5.865 1.00 48.22 79 GLY A C 1
ATOM 601 O O . GLY A 1 79 ? 17.738 -0.524 -5.337 1.00 48.22 79 GLY A O 1
ATOM 602 N N . ASN A 1 80 ? 19.035 -0.726 -7.157 1.00 49.53 80 ASN A N 1
ATOM 603 C CA . ASN A 1 80 ? 18.286 0.111 -8.131 1.00 49.53 80 ASN A CA 1
ATOM 604 C C . ASN A 1 80 ? 16.771 -0.196 -8.321 1.00 49.53 80 ASN A C 1
ATOM 606 O O . ASN A 1 80 ? 16.166 0.206 -9.312 1.00 49.53 80 ASN A O 1
ATOM 610 N N . VAL A 1 81 ? 16.177 -0.961 -7.412 1.00 47.12 81 VAL A N 1
ATOM 611 C CA . VAL A 1 81 ? 14.789 -1.417 -7.314 1.00 47.12 81 VAL A CA 1
ATOM 612 C C . VAL A 1 81 ? 14.009 -0.601 -6.263 1.00 47.12 81 VAL A C 1
ATOM 614 O O . VAL A 1 81 ? 12.784 -0.632 -6.267 1.00 47.12 81 VAL A O 1
ATOM 617 N N . SER A 1 82 ? 14.700 0.137 -5.381 1.00 43.25 82 SER A N 1
ATOM 618 C CA . SER A 1 82 ? 14.122 0.929 -4.279 1.00 43.25 82 SER A CA 1
ATOM 619 C C . SER A 1 82 ? 14.136 2.456 -4.485 1.00 43.25 82 SER A C 1
ATOM 621 O O . SER A 1 82 ? 13.808 3.189 -3.554 1.00 43.25 82 SER A O 1
ATOM 623 N N . GLN A 1 83 ? 14.473 2.944 -5.689 1.00 44.91 83 GLN A N 1
ATOM 624 C CA . GLN A 1 83 ? 14.393 4.369 -6.073 1.00 44.91 83 GLN A CA 1
ATOM 625 C C . GLN A 1 83 ? 13.206 4.687 -6.977 1.00 44.91 83 GLN A C 1
ATOM 627 O O . GLN A 1 83 ? 12.842 3.832 -7.807 1.00 44.91 83 GLN A O 1
#